Protein AF-A0A3L6JSB6-F1 (afdb_monomer)

Nearest PDB structures (foldseek):
  6j05-assembly1_B  TM=8.644E-01  e=3.941E-03  Acidithiobacillus ferrooxidans
  6j05-assembl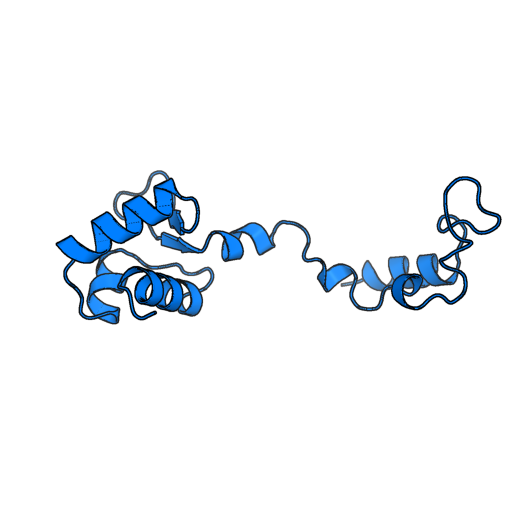y1_A  TM=7.087E-01  e=1.105E-03  Acidithiobacillus ferrooxidans
  4ooi-assembly1_A  TM=7.031E-01  e=8.453E-03  Vibrio cholerae O1 biovar El Tor str. N16961
  3gw2-assembly1_A-2  TM=7.096E-01  e=2.491E-02  Mycobacterium tuberculosis variant bovis AF2122/97
  2vxz-assembly1_A  TM=5.877E-01  e=5.343E-02  Pyrobaculum spherical virus

Solvent-accessible surface area (backbone atoms only — not comparable to full-atom values): 6943 Å² total; per-residue (Å²): 141,88,48,72,63,60,52,52,53,48,54,26,57,76,40,42,89,72,27,39,38,68,69,54,49,24,66,74,66,74,43,58,62,88,62,50,49,62,47,50,52,51,31,42,76,71,58,54,32,44,64,52,80,97,49,99,78,41,37,33,31,44,40,76,66,65,51,62,76,61,72,53,73,68,80,53,66,84,49,56,68,86,73,40,94,56,47,94,42,44,40,94,94,41,95,35,49,70,92,76,31,62,70,51,52,56,48,55,63,63,67,72,74,122

Mean predicted aligned error: 13.93 Å

pLDDT: mean 82.2, std 14.24, range [42.97, 94.06]

Foldseek 3Di:
DDDLLVLQVVVQVVCFPVADWLVRSCVVVVHDSVRNVVSVVVCVVVVQKDWDPPDPTIGIHGNVSVCVVVDPCCLCVPQCLVVDPCVVQEDDPGPHHCVPDPSNVVSVVVSVPD

Radius of gyration: 22.14 Å; Cα contacts (8 Å, |Δi|>4): 105; chains: 1; bounding box: 53×37×49 Å

Structure (mmCIF, N/CA/C/O backbone):
data_AF-A0A3L6JSB6-F1
#
_entry.id   AF-A0A3L6JSB6-F1
#
loop_
_atom_site.group_PDB
_atom_site.id
_atom_site.type_symbol
_atom_site.label_atom_id
_atom_site.label_alt_id
_atom_site.label_comp_id
_atom_site.label_asym_id
_atom_site.label_entity_id
_atom_site.label_seq_id
_atom_site.pdbx_PDB_ins_code
_atom_site.Cartn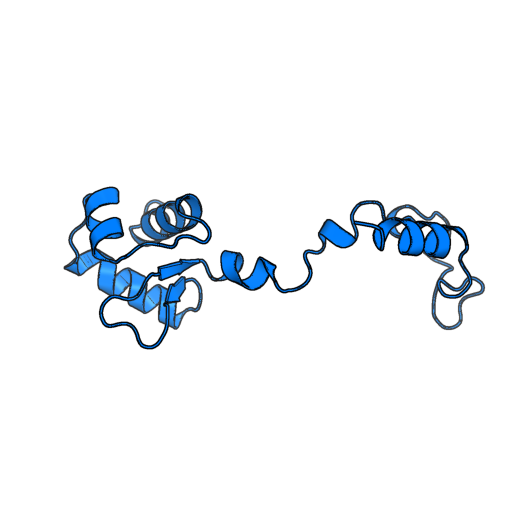_x
_atom_site.Cartn_y
_atom_site.Cartn_z
_atom_site.occupancy
_atom_site.B_iso_or_equiv
_atom_site.auth_seq_id
_atom_site.auth_comp_id
_atom_site.auth_asym_id
_atom_site.auth_atom_id
_atom_site.pdbx_PDB_model_num
ATOM 1 N N . MET A 1 1 ? -10.547 -15.194 6.762 1.00 42.97 1 MET A N 1
ATOM 2 C CA . MET A 1 1 ? -9.838 -14.037 7.341 1.00 42.97 1 MET A CA 1
ATOM 3 C C . MET A 1 1 ? -10.695 -12.822 7.018 1.00 42.97 1 MET A C 1
ATOM 5 O O . MET A 1 1 ? -10.844 -12.529 5.843 1.00 42.97 1 MET A O 1
ATOM 9 N N . ASN A 1 2 ? -11.408 -12.293 8.019 1.00 59.88 2 ASN A N 1
ATOM 10 C CA . ASN A 1 2 ? -12.351 -11.166 7.927 1.00 59.88 2 ASN A CA 1
ATOM 11 C C . ASN A 1 2 ? -12.112 -10.273 9.160 1.00 59.88 2 ASN A C 1
ATOM 13 O O . ASN A 1 2 ? -12.926 -10.262 10.082 1.00 59.88 2 ASN A O 1
ATOM 17 N N . GLY A 1 3 ? -10.938 -9.646 9.248 1.00 86.50 3 GLY A N 1
ATOM 18 C CA . GLY A 1 3 ? -10.607 -8.722 10.338 1.00 86.50 3 GLY A CA 1
ATOM 19 C C . GLY A 1 3 ? -10.841 -7.262 9.951 1.00 86.50 3 GLY A C 1
ATOM 20 O O . GLY A 1 3 ? -10.873 -6.927 8.769 1.00 86.50 3 GLY A O 1
ATOM 21 N N . VAL A 1 4 ? -10.937 -6.372 10.943 1.00 89.69 4 VAL A N 1
ATOM 22 C CA . VAL A 1 4 ? -10.997 -4.913 10.718 1.00 89.69 4 VAL A CA 1
ATOM 23 C C . VAL A 1 4 ? -9.791 -4.431 9.900 1.00 89.69 4 VAL A C 1
ATOM 25 O O . VAL A 1 4 ? -9.953 -3.628 8.988 1.00 89.69 4 VAL A O 1
ATOM 28 N N . ALA A 1 5 ? -8.604 -5.000 10.135 1.00 90.69 5 ALA A N 1
ATOM 29 C CA . ALA A 1 5 ? -7.397 -4.701 9.362 1.00 90.69 5 ALA A CA 1
ATOM 30 C C . ALA A 1 5 ? -7.551 -5.003 7.858 1.00 90.69 5 ALA A C 1
ATOM 32 O O . ALA A 1 5 ? -7.147 -4.196 7.023 1.00 90.69 5 ALA A O 1
ATOM 33 N N . ASP A 1 6 ? -8.192 -6.121 7.490 1.00 92.06 6 ASP A N 1
ATOM 34 C CA . ASP A 1 6 ? -8.431 -6.469 6.081 1.00 92.06 6 ASP A CA 1
ATOM 35 C C . ASP A 1 6 ? -9.364 -5.453 5.406 1.00 92.06 6 ASP A C 1
ATOM 37 O O . ASP A 1 6 ? -9.184 -5.114 4.234 1.00 92.06 6 ASP A O 1
ATOM 41 N N . LEU A 1 7 ? -10.365 -4.963 6.145 1.00 93.94 7 LEU A N 1
ATOM 42 C CA . LEU A 1 7 ? -11.308 -3.951 5.668 1.00 93.94 7 LEU A CA 1
ATOM 43 C C . LEU A 1 7 ? -10.620 -2.598 5.468 1.00 93.94 7 LEU A C 1
ATOM 45 O O . LEU A 1 7 ? -10.789 -1.984 4.415 1.00 93.94 7 LEU A O 1
ATOM 49 N N . VAL A 1 8 ? -9.784 -2.183 6.424 1.00 93.44 8 VAL A N 1
ATOM 50 C CA . VAL A 1 8 ? -8.969 -0.964 6.320 1.00 93.44 8 VAL A CA 1
ATOM 51 C C . VAL A 1 8 ? -8.028 -1.045 5.116 1.00 93.44 8 VAL A C 1
ATOM 53 O O . VAL A 1 8 ? -7.996 -0.124 4.302 1.00 93.44 8 VAL A O 1
ATOM 56 N N . LEU A 1 9 ? -7.335 -2.172 4.917 1.00 92.19 9 LEU A N 1
ATOM 57 C CA . LEU A 1 9 ? -6.459 -2.364 3.755 1.00 92.19 9 LEU A CA 1
ATOM 58 C C . LEU A 1 9 ? -7.202 -2.278 2.426 1.00 92.19 9 LEU A C 1
ATOM 60 O O . LEU A 1 9 ? -6.667 -1.730 1.465 1.00 92.19 9 LEU A O 1
ATOM 64 N N . ARG A 1 10 ? -8.411 -2.840 2.336 1.00 92.25 10 ARG A N 1
ATOM 65 C CA . ARG A 1 10 ? -9.226 -2.747 1.117 1.00 92.25 10 ARG A CA 1
ATOM 66 C C . ARG A 1 10 ? -9.671 -1.313 0.860 1.00 92.25 10 AR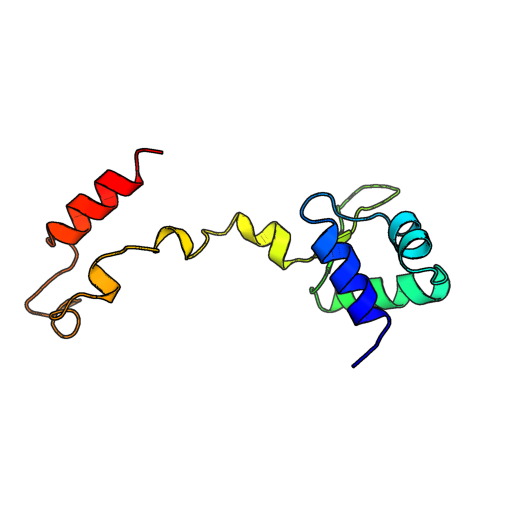G A C 1
ATOM 68 O O . ARG A 1 10 ? -9.507 -0.840 -0.257 1.00 92.25 10 ARG A O 1
ATOM 75 N N . ALA A 1 11 ? -10.138 -0.604 1.885 1.00 93.31 11 ALA A N 1
ATOM 76 C CA . ALA A 1 11 ? -10.548 0.791 1.751 1.00 93.31 11 ALA A CA 1
ATOM 77 C C . ALA A 1 11 ? -9.393 1.696 1.291 1.00 93.31 11 ALA A C 1
ATOM 79 O O . ALA A 1 11 ? -9.564 2.475 0.357 1.00 93.31 11 ALA A O 1
ATOM 80 N N . LEU A 1 12 ? -8.205 1.545 1.885 1.00 92.12 12 LEU A N 1
ATOM 81 C CA . LEU A 1 12 ? -7.008 2.286 1.473 1.00 92.12 12 LEU A CA 1
ATOM 82 C C . LEU A 1 12 ? -6.557 1.914 0.053 1.00 92.12 12 LEU A C 1
ATOM 84 O O . LEU A 1 12 ? -6.158 2.776 -0.726 1.00 92.12 12 LEU A O 1
ATOM 88 N N . ARG A 1 13 ? -6.676 0.637 -0.326 1.00 89.19 13 ARG A N 1
ATOM 89 C CA . ARG A 1 13 ? -6.378 0.183 -1.691 1.00 89.19 13 ARG A CA 1
ATOM 90 C C . ARG A 1 13 ? -7.288 0.844 -2.719 1.00 89.19 13 ARG A C 1
ATOM 92 O O . ARG A 1 13 ? -6.785 1.339 -3.722 1.00 89.19 13 ARG A O 1
ATOM 99 N N . ASP A 1 14 ? -8.591 0.870 -2.448 1.00 90.62 14 ASP A N 1
ATOM 100 C CA . ASP A 1 14 ? -9.592 1.492 -3.318 1.00 90.62 14 ASP A CA 1
ATOM 101 C C . ASP A 1 14 ? -9.373 3.005 -3.451 1.00 90.62 14 ASP A C 1
ATOM 103 O O . ASP A 1 14 ? -9.637 3.577 -4.506 1.00 90.62 14 ASP A O 1
ATOM 107 N N . ALA A 1 15 ? -8.905 3.657 -2.382 1.00 89.25 15 ALA A N 1
ATOM 108 C CA . ALA A 1 15 ? -8.616 5.089 -2.368 1.00 89.25 15 ALA A CA 1
ATOM 109 C C . ALA A 1 15 ? -7.346 5.463 -3.149 1.00 89.25 15 ALA A C 1
ATOM 111 O O . ALA A 1 15 ? -7.177 6.618 -3.553 1.00 89.25 15 ALA A O 1
ATOM 112 N N . GLY A 1 16 ? -6.457 4.498 -3.404 1.00 85.75 16 GLY A N 1
ATOM 113 C CA . GLY A 1 16 ? -5.265 4.749 -4.203 1.00 85.75 16 GLY A CA 1
ATOM 114 C C . GLY A 1 16 ? -4.333 5.776 -3.555 1.00 85.75 16 GLY A C 1
ATOM 115 O O . GLY A 1 16 ? -4.209 5.885 -2.337 1.00 85.75 16 GLY A O 1
ATOM 116 N N . ARG A 1 17 ? -3.738 6.610 -4.412 1.00 80.88 17 ARG A N 1
ATOM 117 C CA . ARG A 1 17 ? -2.875 7.734 -4.018 1.00 80.88 17 ARG A CA 1
ATOM 118 C C . ARG A 1 17 ? -3.621 8.879 -3.323 1.00 80.88 17 ARG A C 1
ATOM 120 O O . ARG A 1 17 ? -2.977 9.789 -2.823 1.00 80.88 17 ARG A O 1
ATOM 127 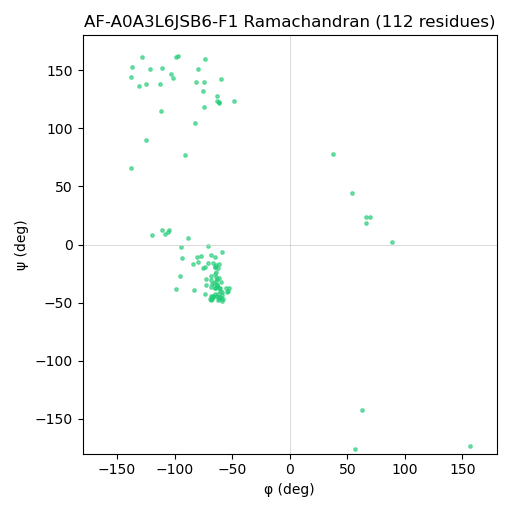N N . GLY A 1 18 ? -4.956 8.858 -3.298 1.00 84.56 18 GLY A N 1
ATOM 128 C CA . GLY A 1 18 ? -5.749 9.857 -2.577 1.00 84.56 18 GLY A CA 1
ATOM 129 C C . GLY A 1 18 ? -5.744 9.655 -1.061 1.00 84.56 18 GLY A C 1
ATOM 130 O O . GLY A 1 18 ? -6.029 10.600 -0.320 1.00 84.56 18 GLY A O 1
ATOM 131 N N . GLY A 1 19 ? -5.414 8.440 -0.603 1.00 89.69 19 GLY A N 1
ATOM 132 C CA . GLY A 1 19 ? -5.476 8.060 0.807 1.00 89.69 19 GLY A CA 1
ATOM 133 C C . GLY A 1 19 ? -6.865 8.253 1.413 1.00 89.69 19 GLY A C 1
ATOM 134 O O . GLY A 1 19 ? -7.822 8.626 0.731 1.00 89.69 19 GLY A O 1
ATOM 135 N N . LEU A 1 20 ? -6.985 8.004 2.713 1.00 93.56 20 LEU A N 1
ATOM 136 C CA . LEU A 1 20 ? -8.211 8.283 3.464 1.00 93.56 20 LEU A CA 1
ATOM 137 C C . LEU A 1 20 ? -7.890 8.904 4.817 1.00 93.56 20 LEU A C 1
ATOM 139 O O . LEU A 1 20 ? -6.913 8.527 5.460 1.00 93.56 20 LEU A O 1
ATOM 143 N N . LEU A 1 21 ? -8.740 9.822 5.258 1.00 93.62 21 LEU A N 1
ATOM 144 C CA . LEU A 1 21 ? -8.772 10.317 6.630 1.00 93.62 21 LEU A CA 1
ATOM 145 C C . LEU A 1 21 ? -9.368 9.251 7.557 1.00 93.62 21 LEU A C 1
ATOM 147 O O . LEU A 1 21 ? -10.114 8.365 7.125 1.00 93.62 21 LEU A O 1
ATOM 151 N N . ALA A 1 22 ? -9.096 9.361 8.857 1.00 91.50 22 ALA A N 1
ATOM 152 C CA . ALA A 1 22 ? -9.692 8.454 9.832 1.00 91.50 22 ALA A CA 1
ATOM 153 C C . ALA A 1 22 ? -11.228 8.555 9.843 1.00 91.50 22 ALA A C 1
ATOM 155 O O . ALA A 1 22 ? -11.899 7.528 9.934 1.00 91.50 22 ALA A O 1
ATOM 156 N N . GLU A 1 23 ? -11.799 9.757 9.676 1.00 91.75 23 GLU A N 1
ATOM 157 C CA . GLU A 1 23 ? -13.257 9.916 9.574 1.00 91.75 23 GLU A CA 1
ATOM 158 C C . GLU A 1 23 ? -13.836 9.297 8.293 1.00 91.75 23 GLU A C 1
ATOM 160 O O . GLU A 1 23 ? -14.945 8.768 8.297 1.00 91.75 23 GLU A O 1
ATOM 165 N N . GLU A 1 24 ? -13.093 9.335 7.185 1.00 93.75 24 GLU A N 1
ATOM 166 C CA . GLU A 1 24 ? -13.523 8.710 5.930 1.00 93.75 24 GLU A CA 1
ATOM 167 C C . GLU A 1 24 ? -13.523 7.178 6.063 1.00 93.75 24 GLU A C 1
ATOM 169 O O . GLU A 1 24 ? -14.423 6.507 5.555 1.00 93.75 24 GLU A O 1
ATOM 174 N N . LEU A 1 25 ? -12.551 6.616 6.791 1.00 93.62 25 LEU A N 1
ATOM 175 C CA . LEU A 1 25 ? -12.485 5.183 7.084 1.00 93.62 25 LEU A CA 1
ATOM 176 C C . LEU A 1 25 ? -13.637 4.724 7.980 1.00 93.62 25 LEU A C 1
ATOM 178 O O . LEU A 1 25 ? -14.249 3.698 7.681 1.00 93.62 25 LEU A O 1
ATOM 182 N N . THR A 1 26 ? -13.970 5.471 9.036 1.00 93.75 26 THR A N 1
ATOM 183 C CA . THR A 1 26 ? -15.095 5.121 9.921 1.00 93.75 26 THR A CA 1
ATOM 184 C C . THR A 1 26 ? -16.425 5.174 9.185 1.00 93.75 26 THR A C 1
ATOM 186 O O . THR A 1 26 ? -17.203 4.226 9.272 1.00 93.75 26 THR A O 1
ATOM 189 N N . GLN A 1 27 ? -16.658 6.218 8.386 1.00 94.06 27 GLN A N 1
ATOM 190 C CA . GLN A 1 27 ? -17.880 6.357 7.592 1.00 94.06 27 GLN A CA 1
ATOM 191 C C . GLN A 1 27 ? -18.006 5.280 6.511 1.00 94.06 27 GLN A C 1
ATOM 193 O O . GLN A 1 27 ? -19.088 4.738 6.302 1.00 94.06 27 GLN A O 1
ATOM 198 N N . ARG A 1 28 ? -16.912 4.957 5.810 1.00 93.81 28 ARG A N 1
ATOM 199 C CA . ARG A 1 28 ? -16.933 3.982 4.710 1.00 93.81 28 ARG A CA 1
ATOM 200 C C . ARG A 1 28 ? -17.083 2.547 5.203 1.00 93.81 28 ARG A C 1
ATOM 202 O O . ARG A 1 28 ? -17.681 1.731 4.505 1.00 93.81 28 ARG A O 1
ATOM 209 N N . LEU A 1 29 ? -16.491 2.232 6.352 1.00 92.75 29 LEU A N 1
ATOM 210 C CA . LEU A 1 29 ? -16.495 0.881 6.906 1.00 92.75 29 LEU A CA 1
ATOM 211 C C . LEU A 1 29 ? -17.645 0.639 7.890 1.00 92.75 29 LEU A C 1
ATOM 213 O O . LEU A 1 29 ? -17.882 -0.520 8.218 1.00 92.75 29 LEU A O 1
ATOM 217 N N . ASP A 1 30 ? -18.348 1.693 8.319 1.00 93.75 30 ASP A N 1
ATOM 218 C CA . ASP A 1 30 ? -19.361 1.655 9.384 1.00 93.75 30 ASP A CA 1
ATOM 219 C C . ASP A 1 30 ? -18.796 1.034 10.676 1.00 93.75 30 ASP A C 1
ATOM 221 O O . ASP A 1 30 ? -19.380 0.151 11.303 1.00 93.75 30 ASP A O 1
ATOM 225 N N . ILE A 1 31 ? -17.576 1.452 11.036 1.00 93.69 31 ILE A N 1
ATOM 226 C CA . ILE A 1 31 ? -16.853 0.983 12.224 1.00 93.69 31 ILE A CA 1
ATOM 227 C C . ILE A 1 31 ? -16.460 2.191 13.065 1.00 93.69 31 ILE A C 1
ATOM 229 O O . ILE A 1 31 ? -15.969 3.196 12.549 1.00 93.69 31 ILE A O 1
ATOM 233 N N . ASP A 1 32 ? -16.623 2.060 14.379 1.00 92.69 32 ASP A N 1
ATOM 234 C CA . ASP A 1 32 ? -16.262 3.105 15.325 1.00 92.69 32 ASP A CA 1
ATOM 235 C C . ASP A 1 32 ? -14.778 3.478 15.263 1.00 92.69 32 ASP A C 1
ATOM 237 O O . ASP A 1 32 ? -13.877 2.636 15.184 1.00 92.69 32 ASP A O 1
ATOM 241 N N . TYR A 1 33 ? -14.524 4.774 15.430 1.00 90.94 33 TYR A N 1
ATOM 242 C CA . TYR A 1 33 ? -13.181 5.349 15.492 1.00 90.94 33 TYR A CA 1
ATOM 243 C C . TYR A 1 33 ? -12.292 4.657 16.539 1.00 90.94 33 TYR A C 1
ATOM 245 O O . TYR A 1 33 ? -11.115 4.404 16.294 1.00 90.94 33 TYR A O 1
ATOM 253 N N . GLN A 1 34 ? -12.878 4.277 17.681 1.00 91.88 34 GLN A N 1
ATOM 254 C CA . GLN A 1 34 ? -12.194 3.587 18.783 1.00 91.88 34 GLN A CA 1
ATOM 255 C C . GLN A 1 34 ? -11.688 2.184 18.412 1.00 91.88 34 GLN A C 1
ATOM 257 O O . GLN A 1 34 ? -10.822 1.646 19.094 1.00 91.88 34 GLN A O 1
ATOM 262 N N . VAL A 1 35 ? -12.223 1.585 17.347 1.00 91.69 35 VAL A N 1
ATOM 263 C CA . VAL A 1 35 ? -11.801 0.273 16.836 1.00 91.69 35 VAL A CA 1
ATOM 264 C C . VAL A 1 35 ? -10.838 0.438 15.659 1.00 91.69 35 VAL A C 1
ATOM 266 O O . VAL A 1 35 ? -9.856 -0.300 15.543 1.00 91.69 35 VAL A O 1
ATOM 269 N N . ILE A 1 36 ? -11.091 1.426 14.796 1.00 91.75 36 ILE A N 1
ATOM 270 C CA . ILE A 1 36 ? -10.255 1.702 13.624 1.00 91.75 36 ILE A CA 1
ATOM 271 C C . ILE A 1 36 ? -8.881 2.242 14.019 1.00 91.75 36 ILE A C 1
ATOM 273 O O . ILE A 1 36 ? -7.883 1.734 13.513 1.00 91.75 36 ILE A O 1
ATOM 277 N N . MET A 1 37 ? -8.799 3.215 14.929 1.00 93.44 37 MET A N 1
ATOM 278 C CA . MET A 1 37 ? -7.519 3.864 15.234 1.00 93.44 37 MET A CA 1
ATOM 279 C C . MET A 1 37 ? -6.461 2.915 15.799 1.00 93.44 37 MET A C 1
ATOM 281 O O . MET A 1 37 ? -5.374 2.885 15.229 1.00 93.44 37 MET A O 1
ATOM 285 N N . PRO A 1 38 ? -6.749 2.060 16.802 1.00 94.06 38 PRO A N 1
ATOM 286 C CA . PRO A 1 38 ? -5.756 1.097 17.284 1.00 94.06 38 PRO A CA 1
ATOM 287 C C . PRO A 1 38 ? -5.295 0.132 16.186 1.00 94.06 38 PRO A C 1
ATOM 289 O O . PRO A 1 38 ? -4.144 -0.300 16.161 1.00 94.06 38 PRO A O 1
ATOM 292 N N . THR A 1 39 ? -6.195 -0.200 15.255 1.00 92.94 39 THR A N 1
ATOM 293 C CA . THR A 1 39 ? -5.866 -1.043 14.102 1.00 92.94 39 THR A CA 1
ATOM 294 C C . THR A 1 39 ? -4.898 -0.316 13.166 1.00 92.94 39 THR A C 1
ATOM 296 O O . THR A 1 39 ? -3.884 -0.892 12.780 1.00 92.94 39 THR A O 1
ATOM 299 N N . ILE A 1 40 ? -5.169 0.951 12.836 1.00 92.44 40 ILE A N 1
ATOM 300 C CA . ILE A 1 40 ? -4.292 1.784 12.000 1.00 92.44 40 ILE A CA 1
ATOM 301 C C . ILE A 1 40 ? -2.932 1.995 12.673 1.00 92.44 40 ILE A C 1
ATOM 303 O O . ILE A 1 40 ? -1.910 1.830 12.019 1.00 92.44 40 ILE A O 1
ATOM 307 N N . GLU A 1 41 ? -2.897 2.305 13.968 1.00 93.12 41 GLU A N 1
ATOM 308 C CA . GLU A 1 41 ? -1.660 2.490 14.737 1.00 93.12 41 GLU A CA 1
ATOM 309 C C . GLU A 1 41 ? -0.781 1.238 14.715 1.00 93.12 41 GLU A C 1
ATOM 311 O O . GLU A 1 41 ? 0.425 1.330 14.478 1.00 93.12 41 GLU A O 1
ATOM 316 N N . ASN A 1 42 ? -1.381 0.055 14.881 1.00 93.06 42 ASN A N 1
ATOM 317 C CA . ASN A 1 42 ? -0.649 -1.201 14.753 1.00 93.06 42 ASN A CA 1
ATOM 318 C C . ASN A 1 42 ? -0.093 -1.384 13.330 1.00 93.06 42 ASN A C 1
ATOM 320 O O . ASN A 1 42 ? 1.064 -1.752 13.152 1.00 93.06 42 ASN A O 1
ATOM 324 N N . MET A 1 43 ? -0.884 -1.063 12.305 1.00 91.56 43 MET A N 1
ATOM 325 C CA . MET A 1 43 ? -0.455 -1.150 10.904 1.00 91.56 43 MET A CA 1
ATOM 326 C C . MET A 1 43 ? 0.624 -0.122 10.533 1.00 91.56 43 MET A C 1
ATOM 328 O O . MET A 1 43 ? 1.453 -0.407 9.666 1.00 91.56 43 MET A O 1
ATOM 332 N N . LEU A 1 44 ? 0.633 1.050 11.174 1.00 91.44 44 LEU A N 1
ATOM 333 C CA . LEU A 1 44 ? 1.699 2.050 11.069 1.00 91.44 44 LEU A CA 1
ATOM 334 C C . LEU A 1 44 ? 2.989 1.531 11.711 1.00 91.44 44 LEU A C 1
ATOM 336 O O . LEU A 1 44 ? 4.053 1.622 11.102 1.00 91.44 44 LEU A O 1
ATOM 340 N N . ALA A 1 45 ? 2.896 0.938 12.905 1.00 90.69 45 ALA A N 1
ATOM 341 C CA . ALA A 1 45 ? 4.038 0.343 13.601 1.00 90.69 45 ALA A CA 1
ATOM 342 C C . ALA A 1 45 ? 4.648 -0.836 12.820 1.00 90.69 45 ALA A C 1
ATOM 34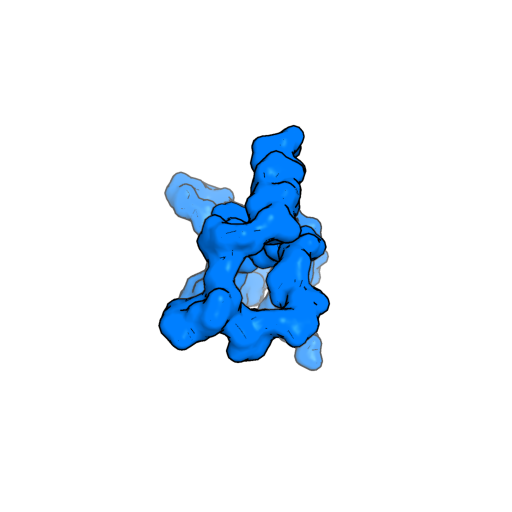4 O O . ALA A 1 45 ? 5.867 -0.993 12.780 1.00 90.69 45 ALA A O 1
ATOM 345 N N . GLU A 1 46 ? 3.809 -1.632 12.152 1.00 89.06 46 GLU A N 1
ATOM 346 C CA . GLU A 1 46 ? 4.226 -2.715 11.252 1.00 89.06 46 GLU A CA 1
ATOM 347 C C . GLU A 1 46 ? 4.705 -2.210 9.875 1.00 89.06 46 GLU A C 1
ATOM 349 O O . GLU A 1 46 ? 5.253 -2.979 9.084 1.00 89.06 46 GLU A O 1
ATOM 354 N N . GLY A 1 47 ? 4.518 -0.921 9.569 1.00 87.38 47 GLY A N 1
ATOM 355 C CA . GLY A 1 47 ? 4.919 -0.309 8.302 1.00 87.38 47 GLY A CA 1
ATOM 356 C C . GLY A 1 47 ? 4.099 -0.771 7.095 1.00 87.38 47 GLY A C 1
ATOM 357 O O . GLY A 1 47 ? 4.592 -0.722 5.971 1.00 87.38 47 GLY A O 1
ATOM 358 N N . ILE A 1 48 ? 2.872 -1.246 7.306 1.00 88.62 48 ILE A N 1
ATOM 359 C CA . ILE A 1 48 ? 1.941 -1.662 6.244 1.00 88.62 48 ILE A CA 1
ATOM 360 C C . ILE A 1 48 ? 1.194 -0.442 5.685 1.00 88.62 48 ILE A C 1
ATOM 362 O O . ILE A 1 48 ? 0.962 -0.324 4.476 1.00 88.62 48 ILE A O 1
ATOM 366 N N . VAL A 1 49 ? 0.825 0.470 6.580 1.00 90.56 49 VAL A N 1
ATOM 367 C CA . VAL A 1 49 ? 0.201 1.760 6.282 1.00 90.56 49 VAL A CA 1
ATOM 368 C C . VAL A 1 49 ? 1.206 2.852 6.610 1.00 90.56 49 VAL A C 1
ATOM 370 O O . VAL A 1 49 ? 2.064 2.672 7.472 1.00 90.56 49 VAL A O 1
ATOM 373 N N . VAL A 1 50 ? 1.112 3.979 5.920 1.00 90.31 50 VAL A N 1
ATOM 374 C CA . VAL A 1 50 ? 1.835 5.200 6.274 1.00 90.31 50 VAL A CA 1
ATOM 375 C C . VAL A 1 50 ? 0.864 6.367 6.359 1.00 90.31 50 VAL A C 1
ATOM 377 O O . VAL A 1 50 ? -0.242 6.299 5.822 1.00 90.31 50 VAL A O 1
ATOM 380 N N . GLN A 1 51 ? 1.280 7.431 7.032 1.00 90.31 51 GLN A N 1
ATOM 381 C CA . GLN A 1 51 ? 0.495 8.648 7.185 1.00 90.31 51 GLN A CA 1
ATOM 382 C C . GLN A 1 51 ? 1.253 9.853 6.633 1.00 90.31 51 GLN A C 1
ATOM 384 O O . GLN A 1 51 ? 2.487 9.883 6.672 1.00 90.31 51 GLN A O 1
ATOM 389 N 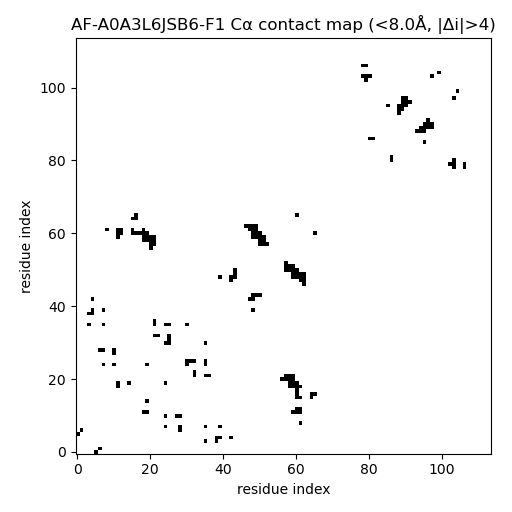N . GLU A 1 52 ? 0.518 10.851 6.154 1.00 85.12 52 GLU A N 1
ATOM 390 C CA . GLU A 1 52 ? 1.083 12.159 5.822 1.00 85.12 52 GLU A CA 1
ATOM 391 C C . GLU A 1 52 ? 1.640 12.818 7.094 1.00 85.12 52 GLU A C 1
ATOM 393 O O . GLU A 1 52 ? 0.966 12.872 8.126 1.00 85.12 52 GLU A O 1
ATOM 398 N N . GLN A 1 53 ? 2.900 13.259 7.056 1.00 75.88 53 GLN A N 1
ATOM 399 C CA . GLN A 1 53 ? 3.538 13.883 8.217 1.00 75.88 53 GLN A CA 1
ATOM 400 C C . GLN A 1 53 ? 3.098 15.345 8.357 1.00 75.88 53 GLN A C 1
ATOM 402 O O . GLN A 1 53 ? 2.817 16.010 7.367 1.00 75.88 53 GLN A O 1
ATOM 407 N N . GLU A 1 54 ? 3.092 15.848 9.594 1.00 66.69 54 GLU A N 1
ATOM 408 C CA . GLU A 1 54 ? 2.921 17.278 9.914 1.00 66.69 54 GLU A CA 1
ATOM 409 C C . GLU A 1 54 ? 1.546 17.894 9.574 1.00 66.69 54 GLU A C 1
ATOM 411 O O . GLU A 1 54 ? 1.420 19.113 9.465 1.00 66.69 54 GLU A O 1
ATOM 416 N N . VAL A 1 55 ? 0.489 17.077 9.481 1.00 74.75 55 VAL A N 1
ATOM 417 C CA . VAL A 1 55 ? -0.895 17.545 9.275 1.00 74.75 55 VAL A CA 1
ATOM 418 C C . VAL A 1 55 ? -1.750 17.260 10.513 1.00 74.75 55 VAL A C 1
ATOM 420 O O . VAL A 1 55 ? -1.670 16.182 11.097 1.00 74.75 55 VAL A O 1
ATOM 423 N N . GLU A 1 56 ? -2.595 18.220 10.907 1.00 72.81 56 GLU A N 1
ATOM 424 C CA . GLU A 1 56 ? -3.532 18.082 12.039 1.00 72.81 56 GLU A CA 1
ATOM 425 C C . GLU A 1 56 ? -4.578 16.973 11.802 1.00 72.81 56 GLU A C 1
ATOM 427 O O . GLU A 1 56 ? -5.003 16.314 12.748 1.00 72.81 56 GLU A O 1
ATOM 432 N N . ASN A 1 57 ? -4.936 16.716 10.536 1.00 80.38 57 ASN A N 1
ATOM 433 C CA . ASN A 1 57 ? -5.737 15.569 10.108 1.00 80.3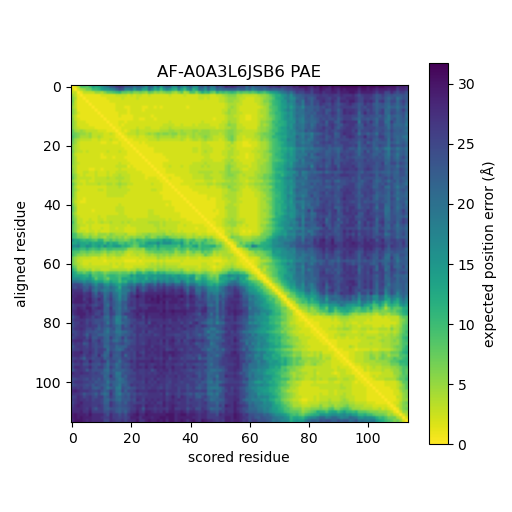8 57 ASN A CA 1
ATOM 434 C C . ASN A 1 57 ? -4.997 14.769 9.013 1.00 80.38 57 ASN A C 1
ATOM 436 O O . ASN A 1 57 ? -5.115 15.104 7.829 1.00 80.38 57 ASN A O 1
ATOM 440 N N . PRO A 1 58 ? -4.185 13.765 9.389 1.00 86.44 58 PRO A N 1
ATOM 441 C CA . PRO A 1 58 ? -3.346 13.047 8.443 1.00 86.44 58 PRO A CA 1
ATOM 442 C C . PRO A 1 58 ? -4.165 12.092 7.570 1.00 86.44 58 PRO A C 1
ATOM 444 O O . PRO A 1 58 ? -5.050 11.373 8.043 1.00 86.44 58 PRO A O 1
ATOM 447 N N . ARG A 1 59 ? -3.818 12.033 6.282 1.00 91.50 59 ARG A N 1
ATOM 448 C CA . ARG A 1 59 ? -4.285 10.977 5.379 1.00 91.50 59 ARG A CA 1
ATOM 449 C C . ARG A 1 59 ? -3.430 9.728 5.549 1.00 91.50 59 ARG A C 1
ATOM 451 O O . ARG A 1 59 ? -2.209 9.814 5.670 1.00 91.50 59 ARG A O 1
ATOM 458 N N . TYR A 1 60 ? -4.082 8.573 5.526 1.00 91.50 60 TYR A N 1
ATOM 459 C CA . TYR A 1 60 ? -3.451 7.261 5.583 1.00 91.50 60 TYR A CA 1
ATOM 460 C C . TYR A 1 60 ? -3.395 6.636 4.191 1.00 91.50 60 TYR A C 1
ATOM 462 O O . TYR A 1 60 ? -4.334 6.763 3.402 1.00 91.50 60 TYR A O 1
ATOM 470 N N . PHE A 1 61 ? -2.306 5.927 3.907 1.00 91.00 61 PHE A N 1
ATOM 471 C CA . PHE A 1 61 ? -2.016 5.311 2.613 1.00 91.00 61 PHE A CA 1
ATOM 472 C C . PHE A 1 61 ? -1.462 3.905 2.801 1.00 91.00 61 PHE A C 1
ATOM 474 O O . PHE A 1 61 ? -0.804 3.611 3.801 1.00 91.00 61 PHE A O 1
ATOM 481 N N . MET A 1 62 ? -1.659 3.032 1.815 1.00 87.75 62 MET A N 1
ATOM 482 C CA . MET A 1 62 ? -0.935 1.765 1.791 1.00 87.75 62 MET A CA 1
ATOM 483 C C . MET A 1 62 ? 0.511 2.023 1.367 1.00 87.75 62 MET A C 1
ATOM 485 O O . MET A 1 62 ? 0.744 2.682 0.356 1.00 87.75 62 MET A O 1
ATOM 489 N N . LYS A 1 63 ? 1.490 1.467 2.090 1.00 79.69 63 LYS A N 1
ATOM 490 C CA . LYS A 1 63 ? 2.914 1.697 1.791 1.00 79.69 63 LYS A CA 1
ATOM 491 C C . LYS A 1 63 ? 3.280 1.377 0.335 1.00 79.69 63 LYS A C 1
ATOM 493 O O . LYS A 1 63 ? 3.980 2.147 -0.312 1.00 79.69 63 LYS A O 1
ATOM 498 N N . THR A 1 64 ? 2.728 0.294 -0.211 1.00 69.56 64 THR A N 1
ATOM 499 C CA . THR A 1 64 ? 2.982 -0.143 -1.593 1.00 69.56 64 THR A CA 1
ATOM 500 C C . THR A 1 64 ? 2.505 0.844 -2.661 1.00 69.56 64 THR A C 1
ATOM 502 O O . THR A 1 64 ? 2.917 0.716 -3.801 1.00 69.56 64 THR A O 1
ATOM 505 N N . GLN A 1 65 ? 1.620 1.794 -2.336 1.00 60.28 65 GLN A N 1
ATOM 506 C CA . GLN A 1 65 ? 1.135 2.802 -3.291 1.00 60.28 65 GLN A CA 1
ATOM 507 C C . GLN A 1 65 ? 2.068 4.014 -3.413 1.00 60.28 65 GLN A C 1
ATOM 509 O O . GLN A 1 65 ? 1.941 4.775 -4.369 1.00 60.28 65 GLN A O 1
ATOM 514 N N . LEU A 1 66 ? 2.977 4.205 -2.453 1.00 56.62 66 LEU A N 1
ATOM 515 C CA . LEU A 1 66 ? 3.980 5.275 -2.475 1.00 56.62 66 LEU A CA 1
ATOM 516 C C . LEU A 1 66 ? 5.318 4.789 -3.040 1.00 56.62 66 LEU A C 1
ATOM 518 O O . LEU A 1 66 ? 6.039 5.570 -3.650 1.00 56.62 66 LEU A O 1
ATOM 522 N N . ASP A 1 67 ? 5.606 3.490 -2.911 1.00 52.25 67 ASP A N 1
ATOM 523 C CA . ASP A 1 67 ? 6.764 2.835 -3.535 1.00 52.25 67 ASP A CA 1
ATOM 524 C C . ASP A 1 67 ? 6.640 2.696 -5.070 1.00 52.25 67 ASP A C 1
ATOM 526 O O . ASP A 1 67 ? 7.578 2.238 -5.712 1.00 52.25 67 ASP A O 1
ATOM 530 N N . ASP A 1 68 ? 5.535 3.128 -5.691 1.00 48.09 68 ASP A N 1
ATOM 531 C CA . ASP A 1 68 ? 5.405 3.204 -7.159 1.00 48.09 68 ASP A CA 1
ATOM 532 C C . ASP A 1 68 ? 6.433 4.162 -7.808 1.00 48.09 68 ASP A C 1
ATOM 534 O O . ASP A 1 68 ? 6.647 4.088 -9.016 1.00 48.09 68 ASP A O 1
ATOM 538 N N . GLU A 1 69 ? 7.067 5.056 -7.038 1.00 46.53 69 GLU A N 1
ATOM 539 C CA . GLU A 1 69 ? 8.184 5.904 -7.500 1.00 46.53 69 GLU A CA 1
ATOM 540 C C . GLU A 1 69 ? 9.537 5.162 -7.494 1.00 46.53 69 GLU A C 1
ATOM 542 O O . GLU A 1 69 ? 10.524 5.645 -8.049 1.00 46.53 69 GLU A O 1
ATOM 547 N N . ALA A 1 70 ? 9.611 3.968 -6.897 1.00 47.22 70 ALA A N 1
ATOM 548 C CA . ALA A 1 70 ? 10.785 3.112 -6.961 1.00 47.22 70 ALA A CA 1
ATOM 549 C C . ALA A 1 70 ? 10.668 2.172 -8.168 1.00 47.22 70 ALA A C 1
ATOM 551 O O . ALA A 1 70 ? 10.350 0.999 -8.003 1.00 47.22 70 ALA A O 1
ATOM 552 N N . GLY A 1 71 ? 10.923 2.709 -9.370 1.00 45.72 71 GLY A N 1
ATOM 553 C CA . GLY A 1 71 ? 11.245 1.955 -10.592 1.00 45.72 71 GLY A CA 1
ATOM 554 C C . GLY A 1 71 ? 10.466 0.654 -10.734 1.00 45.72 71 GLY A C 1
ATOM 555 O O . GLY A 1 71 ? 10.9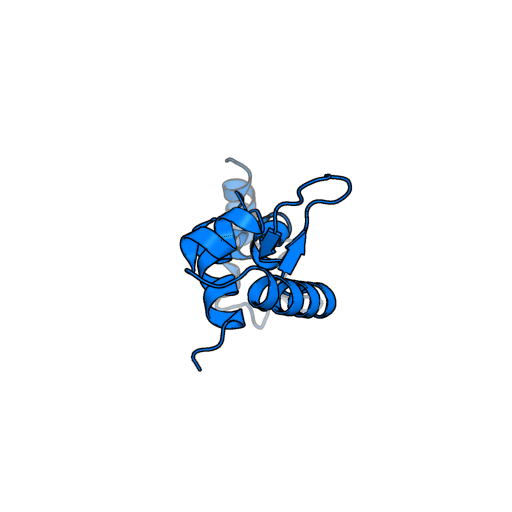73 -0.432 -10.440 1.00 45.72 71 GLY A O 1
ATOM 556 N N . HIS A 1 72 ? 9.210 0.778 -11.142 1.00 45.41 72 HIS A N 1
ATOM 557 C CA . HIS A 1 72 ? 8.348 -0.355 -11.427 1.00 45.41 72 HIS A CA 1
ATOM 558 C C . HIS A 1 72 ? 9.097 -1.342 -12.337 1.00 45.41 72 HIS A C 1
ATOM 560 O O . HIS A 1 72 ? 9.522 -1.000 -13.437 1.00 45.41 72 HIS A O 1
ATOM 566 N N . LEU A 1 73 ? 9.232 -2.607 -11.927 1.00 51.16 73 LEU A N 1
ATOM 567 C CA . LEU A 1 73 ? 9.788 -3.663 -12.792 1.00 51.16 73 LEU A CA 1
ATOM 568 C C . LEU A 1 73 ? 8.976 -3.842 -14.093 1.00 51.16 73 LEU A C 1
ATOM 570 O O . LEU A 1 73 ? 9.393 -4.599 -14.969 1.00 51.16 73 LEU A O 1
ATOM 574 N N . SER A 1 74 ? 7.830 -3.162 -14.244 1.00 51.72 74 SER A N 1
ATOM 575 C CA . SER A 1 74 ? 7.131 -3.051 -15.521 1.00 51.72 74 SER A CA 1
ATOM 576 C C . SER A 1 74 ? 7.939 -2.334 -16.602 1.00 51.72 74 SER A C 1
ATOM 578 O O . SER A 1 74 ? 7.677 -2.602 -17.770 1.00 51.72 74 SER A O 1
ATOM 580 N N . ASP A 1 75 ? 8.956 -1.541 -16.254 1.00 55.03 75 ASP A N 1
ATOM 581 C CA . ASP A 1 75 ? 9.897 -0.940 -17.217 1.00 55.03 75 ASP A CA 1
ATOM 582 C C . ASP A 1 75 ? 10.764 -2.002 -17.914 1.00 55.03 75 ASP A C 1
ATOM 584 O O . ASP A 1 75 ? 11.372 -1.763 -18.954 1.00 55.03 75 ASP A O 1
ATOM 588 N N . LEU A 1 76 ? 10.806 -3.219 -17.360 1.00 61.88 76 LEU A N 1
ATOM 589 C CA . LEU A 1 76 ? 11.480 -4.371 -17.949 1.00 61.88 76 LEU A CA 1
ATOM 590 C C . LEU A 1 76 ? 10.542 -5.258 -18.783 1.00 61.88 76 LEU A C 1
ATOM 592 O O . LEU A 1 76 ? 11.006 -6.245 -19.369 1.00 61.88 76 LEU A O 1
ATOM 596 N N . ASN A 1 77 ? 9.242 -4.941 -18.862 1.00 64.19 77 ASN A N 1
ATOM 597 C CA . ASN A 1 77 ? 8.328 -5.667 -19.740 1.00 64.19 77 ASN A CA 1
ATOM 598 C C . ASN A 1 77 ? 8.785 -5.508 -21.194 1.00 64.19 77 ASN A C 1
ATOM 600 O O . ASN A 1 77 ? 8.914 -4.406 -21.717 1.00 64.19 77 ASN A O 1
ATOM 604 N N . GLY A 1 78 ? 9.042 -6.637 -21.855 1.00 70.81 78 GLY A N 1
ATOM 605 C CA . GLY A 1 78 ? 9.554 -6.660 -23.226 1.00 70.81 78 GLY A CA 1
ATOM 606 C C . GLY A 1 78 ? 11.079 -6.632 -23.347 1.00 70.81 78 GLY A C 1
ATOM 607 O O . GLY A 1 78 ? 11.575 -6.670 -24.472 1.00 70.81 78 GLY A O 1
ATOM 608 N N . CYS A 1 79 ? 11.833 -6.637 -22.239 1.00 83.50 79 CYS A N 1
ATOM 609 C CA . CYS A 1 79 ? 13.288 -6.728 -22.313 1.00 83.50 79 CYS A CA 1
ATOM 610 C C . CYS A 1 79 ? 13.715 -8.050 -22.991 1.00 83.50 79 CYS A C 1
ATOM 612 O O . CYS A 1 79 ? 13.404 -9.143 -22.496 1.00 83.50 79 CYS A O 1
ATOM 614 N N . PRO A 1 80 ? 14.468 -7.992 -24.108 1.00 86.12 80 PRO A N 1
ATOM 615 C CA . PRO A 1 80 ? 14.789 -9.166 -24.921 1.00 86.12 80 PRO A CA 1
ATOM 616 C C . PRO A 1 80 ? 15.664 -10.186 -24.182 1.00 86.12 80 PRO A C 1
ATOM 618 O O . PRO A 1 80 ? 15.698 -11.362 -24.551 1.00 86.12 80 PRO A O 1
ATOM 621 N N . CYS A 1 81 ? 16.350 -9.771 -23.114 1.00 87.69 81 CYS A N 1
ATOM 622 C CA . CYS A 1 81 ? 17.185 -10.652 -22.303 1.00 87.69 81 CYS A CA 1
ATOM 623 C C . CYS A 1 81 ? 16.384 -11.756 -21.595 1.00 87.69 81 CYS A C 1
ATOM 625 O O . CYS A 1 81 ? 16.905 -12.861 -21.460 1.00 87.69 81 CYS A O 1
ATOM 627 N N . PHE A 1 82 ? 15.121 -11.519 -21.215 1.00 85.62 82 PHE A N 1
ATOM 628 C CA . PHE A 1 82 ? 14.293 -12.530 -20.533 1.00 85.62 82 PHE A CA 1
ATOM 629 C C . PHE A 1 82 ? 13.858 -13.690 -21.436 1.00 85.62 82 PHE A C 1
ATOM 631 O O . PHE A 1 82 ? 13.451 -14.741 -20.942 1.00 85.62 82 PHE A O 1
ATOM 638 N N . HIS A 1 83 ? 13.969 -13.523 -22.755 1.00 84.81 83 HIS A N 1
ATOM 639 C CA . HIS A 1 83 ? 13.626 -14.544 -23.748 1.00 84.81 83 HIS A CA 1
ATOM 640 C C . HIS A 1 83 ? 14.828 -14.946 -24.617 1.00 84.81 83 HIS A C 1
ATOM 642 O O . HIS A 1 83 ? 14.684 -15.685 -25.592 1.00 84.81 83 HIS A O 1
ATOM 648 N N . CYS A 1 84 ? 16.030 -14.471 -24.278 1.00 86.62 84 CYS A N 1
ATOM 649 C CA . CYS A 1 84 ? 17.234 -14.736 -25.049 1.00 86.62 84 CYS A CA 1
ATOM 650 C C . CYS A 1 84 ? 17.714 -16.178 -24.837 1.00 86.62 84 CYS A C 1
ATOM 652 O O . CYS A 1 84 ? 18.130 -16.559 -23.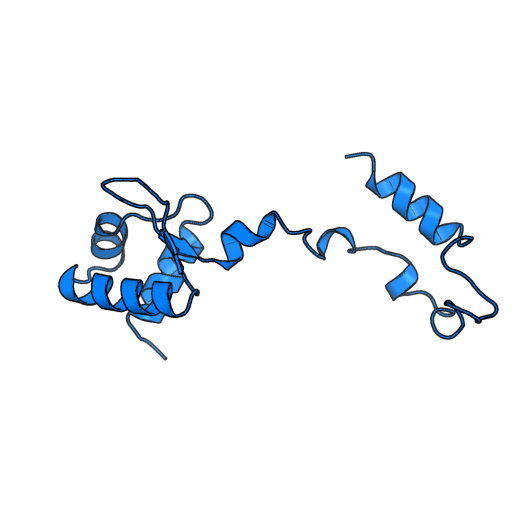746 1.00 86.62 84 CYS A O 1
ATOM 654 N N . LEU A 1 85 ? 17.757 -16.966 -25.913 1.00 87.88 85 LEU A N 1
ATOM 655 C CA . LEU A 1 85 ? 18.240 -18.356 -25.884 1.00 87.88 85 LEU A CA 1
ATOM 656 C C . LEU A 1 85 ? 19.733 -18.498 -25.545 1.00 87.88 85 LEU A C 1
ATOM 658 O O . LEU A 1 85 ? 20.197 -19.612 -25.334 1.00 87.88 85 LEU A O 1
ATOM 662 N N . ARG A 1 86 ? 20.488 -17.392 -25.536 1.00 87.94 86 ARG A N 1
ATOM 663 C CA . ARG A 1 86 ? 21.923 -17.350 -25.208 1.00 87.94 86 ARG A CA 1
ATOM 664 C C . ARG A 1 86 ? 22.200 -16.763 -23.823 1.00 87.94 86 ARG A C 1
ATOM 666 O O . ARG A 1 86 ? 23.339 -16.408 -23.532 1.00 87.94 86 ARG A O 1
ATOM 673 N N . ILE A 1 87 ? 21.171 -16.572 -22.992 1.00 87.44 87 ILE A N 1
ATOM 674 C CA . ILE A 1 87 ? 21.316 -15.894 -21.696 1.00 87.44 87 ILE A CA 1
ATOM 675 C C . ILE A 1 87 ? 22.270 -16.635 -20.745 1.00 87.44 87 ILE A C 1
ATOM 677 O O . ILE A 1 87 ? 22.978 -16.006 -19.970 1.00 87.44 87 ILE A O 1
ATOM 681 N N . ASP A 1 88 ? 22.367 -17.958 -20.872 1.00 86.06 88 ASP A N 1
ATOM 682 C CA . ASP A 1 88 ? 23.303 -18.828 -20.150 1.00 86.06 88 ASP A CA 1
ATOM 683 C C . ASP A 1 88 ? 24.780 -18.546 -20.480 1.00 86.06 88 ASP A C 1
ATOM 685 O O . ASP A 1 88 ? 25.673 -18.829 -19.680 1.00 86.06 88 ASP A O 1
ATOM 689 N N . ARG A 1 89 ? 25.033 -17.954 -21.650 1.00 89.19 89 ARG A N 1
ATOM 690 C CA . ARG A 1 89 ? 26.353 -17.575 -22.166 1.00 89.19 89 ARG A CA 1
ATOM 691 C C . ARG A 1 89 ? 26.582 -16.065 -22.163 1.00 89.19 89 ARG A C 1
ATOM 693 O O . ARG A 1 89 ? 27.571 -15.610 -22.734 1.00 89.19 89 ARG A O 1
ATOM 700 N N . CYS A 1 90 ? 25.688 -15.296 -21.544 1.00 89.44 90 CYS A N 1
ATOM 701 C CA . CYS A 1 90 ? 25.716 -13.840 -21.523 1.00 89.44 90 CYS A CA 1
ATOM 702 C C . CYS A 1 90 ? 26.034 -13.337 -20.108 1.00 89.44 90 CYS A C 1
ATOM 704 O O . CYS A 1 90 ? 25.251 -13.544 -19.184 1.00 89.44 90 CYS A O 1
ATOM 706 N N . GLY A 1 91 ? 27.181 -12.680 -19.910 1.00 84.31 91 GLY A N 1
ATOM 707 C CA . GLY A 1 91 ? 27.556 -12.170 -18.588 1.00 84.31 91 GLY A CA 1
ATOM 708 C C . GLY A 1 91 ? 29.053 -11.957 -18.375 1.00 84.31 91 GLY A C 1
ATOM 709 O O . GLY A 1 91 ? 29.877 -12.079 -19.279 1.00 84.31 91 GLY A O 1
ATOM 710 N N . VAL A 1 92 ? 29.428 -11.623 -17.140 1.00 84.06 92 VAL A N 1
ATOM 711 C CA . VAL A 1 92 ? 30.827 -11.363 -16.777 1.00 84.06 92 VAL A CA 1
ATOM 712 C C . VAL A 1 92 ? 31.658 -12.636 -16.969 1.00 84.06 92 VAL A C 1
ATOM 714 O O . VAL A 1 92 ? 31.363 -13.667 -16.371 1.00 84.06 92 VAL A O 1
ATOM 717 N N . ARG A 1 93 ? 32.723 -12.544 -17.781 1.00 86.88 93 ARG A N 1
ATOM 718 C CA . ARG A 1 93 ? 33.611 -13.661 -18.184 1.00 86.88 93 ARG A CA 1
ATOM 719 C C . ARG A 1 93 ? 32.948 -14.741 -19.051 1.00 86.88 93 ARG A C 1
ATOM 721 O O . ARG A 1 93 ? 33.491 -15.836 -19.167 1.00 86.88 93 ARG A O 1
ATOM 728 N N . GLN A 1 94 ? 31.814 -14.436 -19.667 1.00 88.50 94 GLN A N 1
ATOM 729 C CA . GLN A 1 94 ? 31.172 -15.295 -20.656 1.00 88.50 94 GLN A CA 1
ATOM 730 C C . GLN A 1 94 ? 31.510 -14.835 -22.087 1.00 88.50 94 GLN A C 1
ATOM 732 O O . GLN A 1 94 ? 31.990 -13.711 -22.265 1.00 88.50 94 GLN A O 1
ATOM 737 N N . PRO A 1 95 ? 31.335 -15.692 -23.113 1.00 86.50 95 PRO A N 1
ATOM 738 C CA . PRO A 1 95 ? 31.661 -15.326 -24.492 1.00 86.50 95 PRO A CA 1
ATOM 739 C C . PRO A 1 95 ? 30.732 -14.250 -25.068 1.00 86.50 95 PRO A C 1
ATOM 741 O O . PRO A 1 95 ? 31.165 -13.505 -25.943 1.00 86.50 95 PRO A O 1
ATOM 744 N N . ASP A 1 96 ? 29.489 -14.153 -24.586 1.00 86.38 96 ASP A N 1
ATOM 745 C CA . ASP A 1 96 ? 28.564 -13.081 -24.941 1.00 86.38 96 ASP A CA 1
ATOM 746 C C . ASP A 1 96 ? 28.475 -12.055 -23.794 1.00 86.38 96 ASP A C 1
ATOM 748 O O . ASP A 1 96 ? 28.570 -12.388 -22.608 1.00 86.38 96 ASP A O 1
ATOM 752 N N . SER A 1 97 ? 28.283 -10.783 -24.148 1.00 86.88 97 SER A N 1
ATOM 753 C CA . SER A 1 97 ? 28.163 -9.683 -23.188 1.00 86.88 97 SER A CA 1
ATOM 754 C C . SER A 1 97 ? 26.936 -8.829 -23.502 1.00 86.88 97 SER A C 1
ATOM 756 O O . SER A 1 97 ? 26.729 -8.475 -24.668 1.00 86.88 97 SER A O 1
ATOM 758 N N . PRO A 1 98 ? 26.146 -8.439 -22.483 1.00 84.88 98 PRO A N 1
ATOM 759 C CA . PRO A 1 98 ? 24.992 -7.568 -22.687 1.00 84.88 98 PRO A CA 1
ATOM 760 C C . PRO A 1 98 ? 25.411 -6.171 -23.167 1.00 84.88 98 PRO A C 1
ATOM 762 O O . PRO A 1 98 ? 24.651 -5.524 -23.874 1.00 84.88 98 PRO A O 1
ATOM 765 N N . VAL A 1 99 ? 26.643 -5.741 -22.863 1.00 85.38 99 VAL A N 1
ATOM 766 C CA . VAL A 1 99 ? 27.178 -4.412 -23.216 1.00 85.38 99 VAL A CA 1
ATOM 767 C C . VAL A 1 99 ? 27.290 -4.203 -24.729 1.00 85.38 99 VAL A C 1
ATOM 769 O O . VAL A 1 99 ? 27.219 -3.077 -25.197 1.00 85.38 99 VAL A O 1
ATOM 772 N N . ILE A 1 100 ? 27.466 -5.281 -25.498 1.00 86.12 100 ILE A N 1
ATOM 773 C CA . ILE A 1 100 ? 27.606 -5.234 -26.965 1.00 86.12 100 ILE A CA 1
ATOM 774 C C . ILE A 1 100 ? 26.396 -5.851 -27.681 1.00 86.12 100 ILE A C 1
ATOM 776 O O . ILE A 1 100 ? 26.458 -6.178 -28.868 1.00 86.12 100 ILE A O 1
ATOM 780 N N . CYS A 1 101 ? 25.305 -6.097 -26.952 1.00 89.12 101 CYS A N 1
ATOM 781 C CA . CYS A 1 101 ? 24.129 -6.757 -27.493 1.00 89.12 101 CYS A CA 1
ATOM 782 C C . CYS A 1 101 ? 23.253 -5.749 -28.241 1.00 89.12 101 CYS A C 1
ATOM 784 O O . CYS A 1 101 ? 22.492 -5.007 -27.627 1.00 89.12 101 CYS A O 1
ATOM 786 N N . ARG A 1 102 ? 23.294 -5.792 -29.575 1.00 88.56 102 ARG A N 1
ATOM 787 C CA . ARG A 1 102 ? 22.485 -4.918 -30.437 1.00 88.56 102 ARG A CA 1
ATOM 788 C C . ARG A 1 102 ? 20.983 -4.971 -30.132 1.00 88.56 102 ARG A C 1
ATOM 790 O O . ARG A 1 102 ? 20.330 -3.941 -30.116 1.00 88.56 102 ARG A O 1
ATOM 797 N N . SER A 1 103 ? 20.429 -6.156 -29.862 1.00 86.31 103 SER A N 1
ATOM 798 C CA . SER A 1 103 ? 19.002 -6.288 -29.528 1.00 86.31 103 SER A CA 1
ATOM 799 C C . SER A 1 103 ? 18.645 -5.618 -28.201 1.00 86.31 103 SER A C 1
ATOM 801 O O . SER A 1 103 ? 17.539 -5.111 -28.058 1.00 86.31 103 SER A O 1
ATOM 803 N N . LEU A 1 104 ? 19.568 -5.624 -27.233 1.00 88.56 104 LEU A N 1
ATOM 804 C CA . LEU A 1 104 ? 19.381 -4.917 -25.969 1.00 88.56 104 LEU A CA 1
ATOM 805 C C . LEU A 1 104 ? 19.517 -3.405 -26.174 1.00 88.56 104 LEU A C 1
ATOM 807 O O . LEU A 1 104 ? 18.700 -2.660 -25.655 1.00 88.56 104 LEU A O 1
ATOM 811 N N . GLU A 1 105 ? 20.499 -2.970 -26.963 1.00 88.69 105 GLU A N 1
ATOM 812 C CA . GLU A 1 105 ? 20.710 -1.562 -27.320 1.00 88.69 105 GLU A CA 1
ATOM 813 C C . GLU A 1 105 ? 19.484 -0.959 -28.027 1.00 88.69 105 GLU A C 1
ATOM 815 O O . GLU A 1 105 ? 18.980 0.075 -27.602 1.00 88.69 105 GLU A O 1
ATOM 820 N N . GLU A 1 106 ? 18.942 -1.639 -29.043 1.00 88.00 106 GLU A N 1
ATOM 821 C CA . GLU A 1 106 ? 17.733 -1.207 -29.763 1.00 88.00 106 GLU A CA 1
ATOM 822 C C . GLU A 1 106 ? 16.509 -1.105 -28.837 1.00 88.00 106 GLU A C 1
ATOM 824 O O . GLU A 1 106 ? 15.697 -0.188 -28.979 1.00 88.00 106 GLU A O 1
ATOM 829 N N . TRP A 1 107 ? 16.386 -2.019 -27.870 1.00 87.12 107 TRP A N 1
ATOM 830 C CA . TRP A 1 107 ? 15.315 -1.979 -26.877 1.00 87.12 107 TRP A CA 1
ATOM 831 C C . TRP A 1 107 ? 15.473 -0.793 -25.917 1.00 87.12 107 TRP A C 1
ATOM 833 O O . TRP A 1 107 ? 14.521 -0.041 -25.750 1.00 87.12 107 TRP A O 1
ATOM 843 N N . VAL A 1 108 ? 16.671 -0.571 -25.359 1.00 83.56 108 VAL A N 1
ATOM 844 C CA . VAL A 1 108 ? 16.940 0.559 -24.448 1.00 83.56 108 VAL A CA 1
ATOM 845 C C . VAL A 1 108 ? 16.636 1.895 -25.127 1.00 83.56 108 VAL A C 1
ATOM 847 O O . VAL A 1 108 ? 15.906 2.702 -24.565 1.00 83.56 108 VAL A O 1
ATOM 850 N N . VAL A 1 109 ? 17.108 2.096 -26.361 1.00 83.69 109 VAL A N 1
ATOM 851 C CA . VAL A 1 109 ? 16.874 3.339 -27.120 1.00 83.69 109 VAL A CA 1
ATOM 852 C C . VAL A 1 109 ? 15.385 3.565 -27.411 1.00 83.69 109 VAL A C 1
ATOM 854 O O . VAL A 1 109 ? 14.918 4.702 -27.415 1.00 83.69 109 VAL A O 1
ATOM 857 N N . SER A 1 110 ? 14.624 2.493 -27.645 1.00 76.44 110 SER A N 1
ATOM 858 C CA . SER A 1 110 ? 13.177 2.589 -27.884 1.00 76.44 110 SER A CA 1
ATOM 859 C C . SER A 1 110 ? 12.395 2.925 -26.610 1.00 76.44 110 SER A C 1
ATOM 861 O O . SER A 1 110 ? 11.351 3.564 -26.701 1.00 76.44 110 SER A O 1
ATOM 863 N N . SER A 1 111 ? 12.897 2.518 -25.440 1.00 66.19 111 SER A N 1
ATOM 864 C CA . SER A 1 111 ? 12.267 2.771 -24.138 1.00 66.19 111 SER A CA 1
ATOM 865 C C . SER A 1 111 ? 12.520 4.182 -23.583 1.00 66.19 111 SER A C 1
ATOM 867 O O . SER A 1 111 ? 11.819 4.595 -22.670 1.00 66.19 111 SER A O 1
ATOM 869 N N . GLU A 1 112 ? 13.489 4.938 -24.112 1.00 59.53 112 GLU A N 1
ATOM 870 C CA . GLU A 1 112 ? 13.811 6.313 -23.670 1.00 59.53 112 GLU A CA 1
ATOM 871 C C . GLU A 1 112 ? 12.998 7.414 -24.393 1.00 59.53 112 GLU A C 1
ATOM 873 O O . GLU A 1 112 ? 13.278 8.600 -24.222 1.00 59.53 112 GLU A O 1
ATOM 878 N N . SER A 1 113 ? 12.021 7.048 -25.235 1.00 52.66 113 SER A N 1
ATOM 879 C CA . SER A 1 113 ? 11.288 7.983 -26.113 1.00 52.66 113 SER A CA 1
ATOM 880 C C . SER A 1 113 ? 9.851 8.334 -25.675 1.00 52.66 113 SER A C 1
ATOM 882 O O . SER A 1 113 ? 9.135 8.927 -26.483 1.00 52.66 113 SER A O 1
ATOM 884 N N . ASP A 1 114 ? 9.435 8.008 -24.446 1.00 43.12 114 ASP A N 1
ATOM 885 C CA . ASP A 1 114 ? 8.127 8.394 -23.866 1.00 43.12 114 ASP A CA 1
ATOM 886 C C . ASP A 1 114 ? 8.263 9.428 -22.732 1.00 43.12 114 ASP A C 1
ATOM 888 O O . ASP A 1 114 ? 9.064 9.195 -21.796 1.00 43.12 114 ASP A O 1
#

Sequence (114 aa):
MNGVADLVLRALRDAGRGGLLAEELTQRLDIDYQVIMPTIENMLAEGIVVQEQEVENPRYFMKTQLDDEAGHLSDLNGCPCFHCLRIDRCGVRQPDSPVICRSLEEWVVSSESD

Secondary structure (DSSP, 8-state):
---HHHHHHHHHHHHGGG-B-HHHHHHHHT--HHHHHHHHHHHHHTTSEEE-TT-SSPPEEEHHHHGGGS--GGGGTT-GGGG-TTGGGBSTTSSB-GGG-HHHHHHHHHHT--